Protein AF-A0A4R3K6L3-F1 (afdb_monomer_lite)

pLDDT: mean 86.16, std 15.27, range [41.25, 98.12]

InterPro domains:
  IPR025048 Protein of unknown function DUF3987) [PF13148] (44-144)

Sequence (162 aa):
MGSANFAIFTTLVQKQKKQLIPFPVDCLPGEIRTYTKAAAESLQVPVGMIASFVLSVLSLSIQGKFEIQVKQDWTETVNLYLLVIARPSERKSPALKEVTSPIFNYTEKENERRRPKIQKYEMEKKILTGRLKTIQESLSKQGEKSQYDIQDALDCQCCPAN

Secondary structure (DSSP, 8-state):
-----PPP-----------PPPP-GGGS-HHHHHHHHHHHHHHT--HHHHHHHHHHHHHHHHTTT-EEEEETTEEEE----------TTSSHHHHHHHHHHHHHHHHHHHHHHHHHHHHHHHHHHHHHHHHHHHHHHHHHS-SS--SS-HHHHHHHHS----

Foldseek 3Di:
DDDPPDPDPDPPPPDDPDDDDADPLVPDPDVLSVVLVVLCVVLVARSVLLNQLLLQQVLVVCFPPDWDPPDPPDIDTSHDDDDDDDDPPRCNVVSNCVNCVVVVVVVVVVCVVCVVVVVVVVVVVVVLVVVLVVLVVQVVPPDDPRPDDPVNNVCSVVPDPD

Organism: NCBI:txid1796634

Radius of gyration: 28.42 Å; chains: 1; bounding box: 62×45×75 Å

Structure (mmCIF, N/CA/C/O backbone):
data_AF-A0A4R3K6L3-F1
#
_entry.id   AF-A0A4R3K6L3-F1
#
loop_
_atom_site.group_PDB
_atom_site.id
_atom_site.type_symbol
_atom_site.label_atom_id
_atom_site.label_alt_id
_atom_site.label_comp_id
_atom_site.label_asym_id
_atom_site.label_entity_id
_atom_site.label_seq_id
_atom_site.pdbx_PDB_ins_code
_atom_site.Cartn_x
_atom_site.Cartn_y
_atom_site.Cartn_z
_atom_site.occupancy
_atom_site.B_iso_or_equiv
_atom_site.auth_seq_id
_atom_site.auth_comp_id
_atom_site.auth_asym_id
_atom_site.auth_atom_id
_atom_site.pdbx_PDB_model_num
ATOM 1 N N . MET A 1 1 ? 33.710 -32.982 25.343 1.00 41.25 1 MET A N 1
ATOM 2 C CA . MET A 1 1 ? 33.472 -31.561 25.011 1.00 41.25 1 MET A CA 1
ATOM 3 C C . MET A 1 1 ? 33.661 -31.403 23.510 1.00 41.25 1 MET A C 1
ATOM 5 O O . MET A 1 1 ? 34.794 -31.384 23.057 1.00 41.25 1 MET A O 1
ATOM 9 N N . GLY A 1 2 ? 32.574 -31.447 22.735 1.00 42.69 2 GLY A N 1
ATOM 10 C CA . GLY A 1 2 ? 32.626 -31.324 21.275 1.00 42.69 2 GLY A CA 1
ATOM 11 C C . GLY A 1 2 ? 32.637 -29.854 20.873 1.00 42.69 2 GLY A C 1
ATOM 12 O O . GLY A 1 2 ? 31.718 -29.119 21.226 1.00 42.69 2 GLY A O 1
ATOM 13 N N . SER A 1 3 ? 33.688 -29.418 20.184 1.00 49.28 3 SER A N 1
ATOM 14 C CA . SER A 1 3 ? 33.801 -28.075 19.623 1.00 49.28 3 SER A CA 1
ATOM 15 C C . SER A 1 3 ? 32.782 -27.895 18.496 1.00 49.28 3 SER A C 1
ATOM 17 O O . SER A 1 3 ? 32.798 -28.617 17.500 1.00 49.28 3 SER A O 1
ATOM 19 N N . ALA A 1 4 ? 31.883 -26.924 18.653 1.00 52.41 4 ALA A N 1
ATOM 20 C CA . ALA A 1 4 ? 30.997 -26.496 17.582 1.00 52.41 4 ALA A CA 1
ATOM 21 C C . ALA A 1 4 ? 31.837 -25.817 16.488 1.00 52.41 4 ALA A C 1
ATOM 23 O O . ALA A 1 4 ? 32.288 -24.684 16.649 1.00 52.41 4 ALA A O 1
ATOM 24 N N . ASN A 1 5 ? 32.066 -26.523 15.379 1.00 56.56 5 ASN A N 1
ATOM 25 C CA . ASN A 1 5 ? 32.614 -25.937 14.161 1.00 56.56 5 ASN A CA 1
ATOM 26 C C . ASN A 1 5 ? 31.551 -25.021 13.544 1.00 56.56 5 ASN A C 1
ATOM 28 O O . ASN A 1 5 ? 30.667 -25.477 12.820 1.00 56.56 5 ASN A O 1
ATOM 32 N N . PHE A 1 6 ? 31.635 -23.722 13.825 1.00 59.44 6 PHE A N 1
ATOM 33 C CA . PHE A 1 6 ? 30.989 -22.723 12.982 1.00 59.44 6 PHE A CA 1
ATOM 34 C C . PHE A 1 6 ? 31.649 -22.783 11.603 1.00 59.44 6 PHE A C 1
ATOM 36 O O . PHE A 1 6 ? 32.849 -22.543 11.471 1.00 59.44 6 PHE A O 1
ATOM 43 N N . ALA A 1 7 ? 30.876 -23.142 10.578 1.00 60.31 7 ALA A N 1
ATOM 44 C CA . ALA A 1 7 ? 31.348 -23.086 9.205 1.00 60.31 7 ALA A CA 1
ATOM 45 C C . ALA A 1 7 ? 31.778 -21.646 8.885 1.00 60.31 7 ALA A C 1
ATOM 47 O O . ALA A 1 7 ? 31.005 -20.702 9.054 1.00 60.31 7 ALA A O 1
ATOM 48 N N . ILE A 1 8 ? 33.023 -21.482 8.435 1.00 66.88 8 ILE A N 1
ATOM 49 C CA . ILE A 1 8 ? 33.523 -20.216 7.903 1.00 66.88 8 ILE A CA 1
ATOM 50 C C . ILE A 1 8 ? 32.652 -19.889 6.691 1.00 66.88 8 ILE A C 1
ATOM 52 O O . ILE A 1 8 ? 32.632 -20.651 5.723 1.00 66.88 8 ILE A O 1
ATOM 56 N N . PHE A 1 9 ? 31.911 -18.781 6.753 1.00 63.19 9 PHE A N 1
ATOM 57 C CA . PHE A 1 9 ? 31.165 -18.280 5.605 1.00 63.19 9 PHE A CA 1
ATOM 58 C C . PHE A 1 9 ? 32.135 -18.129 4.432 1.00 63.19 9 PHE A C 1
ATOM 60 O O . PHE A 1 9 ? 33.051 -17.306 4.468 1.00 63.19 9 PHE A O 1
ATOM 67 N N . THR A 1 10 ? 31.956 -18.956 3.401 1.00 62.69 10 THR A N 1
ATOM 68 C CA . THR A 1 10 ? 32.681 -18.812 2.142 1.00 62.69 10 THR A CA 1
ATOM 69 C C . THR A 1 10 ? 32.477 -17.391 1.633 1.00 62.69 10 THR A C 1
ATOM 71 O O . THR A 1 10 ? 31.354 -16.883 1.616 1.00 62.69 10 THR A O 1
ATOM 74 N N . THR A 1 11 ? 33.564 -16.732 1.235 1.00 66.44 11 THR A N 1
ATOM 75 C CA . THR A 1 11 ? 33.513 -15.397 0.643 1.00 66.44 11 THR A CA 1
ATOM 76 C C . THR A 1 11 ? 32.543 -15.427 -0.533 1.00 66.44 11 THR A C 1
ATOM 78 O O . THR A 1 11 ? 32.688 -16.264 -1.424 1.00 66.44 11 THR A O 1
ATOM 81 N N . LEU A 1 12 ? 31.548 -14.536 -0.544 1.00 66.56 12 LEU A N 1
ATOM 82 C CA . LEU A 1 12 ? 30.665 -14.381 -1.696 1.00 66.56 12 LEU A CA 1
ATOM 83 C C . LEU A 1 12 ? 31.532 -14.036 -2.914 1.00 66.56 12 LEU A C 1
ATOM 85 O O . LEU A 1 12 ? 32.006 -12.909 -3.053 1.00 66.56 12 LEU A O 1
ATOM 89 N N . VAL A 1 13 ? 31.780 -15.021 -3.781 1.00 66.00 13 VAL A N 1
ATOM 90 C CA . VAL A 1 13 ? 32.545 -14.827 -5.014 1.00 66.00 13 VAL A CA 1
ATOM 91 C C . VAL A 1 13 ? 31.678 -14.011 -5.961 1.00 66.00 13 VAL A C 1
ATOM 93 O O . VAL A 1 13 ? 30.816 -14.519 -6.679 1.00 66.00 13 VAL A O 1
ATOM 96 N N . GLN A 1 14 ? 31.895 -12.701 -5.945 1.00 68.00 14 GLN A N 1
ATOM 97 C CA . GLN A 1 14 ? 31.191 -11.757 -6.794 1.00 68.00 14 GLN A CA 1
ATOM 98 C C . GLN A 1 14 ? 31.795 -11.764 -8.198 1.00 68.00 14 GLN A C 1
ATOM 100 O O . GLN A 1 14 ? 32.518 -10.849 -8.581 1.00 68.00 14 GLN A O 1
ATOM 105 N N . LYS A 1 15 ? 31.501 -12.798 -8.991 1.00 62.59 15 LYS A N 1
ATOM 106 C CA . LYS A 1 15 ? 31.606 -12.701 -10.452 1.00 62.59 15 LYS A CA 1
ATOM 107 C C . LYS A 1 15 ? 30.884 -13.846 -11.148 1.00 62.59 15 LYS A C 1
ATOM 109 O O . LYS A 1 15 ? 31.478 -14.840 -11.542 1.00 62.59 15 LYS A O 1
ATOM 114 N N . GLN A 1 16 ? 29.600 -13.641 -11.409 1.00 60.47 16 GLN A N 1
ATOM 115 C CA . GLN A 1 16 ? 28.995 -14.203 -12.608 1.00 60.47 16 GLN A CA 1
ATOM 116 C C . GLN A 1 16 ? 28.321 -13.074 -13.374 1.00 60.47 16 GLN A C 1
ATOM 118 O O . GLN A 1 16 ? 27.404 -12.422 -12.879 1.00 60.47 16 GLN A O 1
ATOM 123 N N . LYS A 1 17 ? 28.809 -12.827 -14.592 1.00 61.19 17 LYS A N 1
ATOM 124 C CA . LYS A 1 17 ? 28.210 -11.910 -15.564 1.00 61.19 17 LYS A CA 1
ATOM 125 C C . LYS A 1 17 ? 26.959 -12.592 -16.137 1.00 61.19 17 LYS A C 1
ATOM 127 O O . LYS A 1 17 ? 26.923 -12.972 -17.299 1.00 61.19 17 LYS A O 1
ATOM 132 N N . LYS A 1 18 ? 25.969 -12.853 -15.280 1.00 65.38 18 LYS A N 1
ATOM 133 C CA . LYS A 1 18 ? 24.690 -13.445 -15.672 1.00 65.38 18 LYS A CA 1
ATOM 134 C C . LYS A 1 18 ? 23.913 -12.374 -16.433 1.00 65.38 18 LYS A C 1
ATOM 136 O O . LYS A 1 18 ? 23.635 -11.318 -15.869 1.00 65.38 18 LYS A O 1
ATOM 141 N N . GLN A 1 19 ? 23.606 -12.615 -17.710 1.00 73.06 19 GLN A N 1
ATOM 142 C CA . GLN A 1 19 ? 22.638 -11.786 -18.429 1.00 73.06 19 GLN A CA 1
ATOM 143 C C . GLN A 1 19 ? 21.304 -11.892 -17.691 1.00 73.06 19 GLN A C 1
ATOM 145 O O . GLN A 1 19 ? 20.741 -12.979 -17.555 1.00 73.06 19 GLN A O 1
ATOM 150 N N . LEU A 1 20 ? 20.850 -10.771 -17.137 1.00 79.69 20 LEU A N 1
ATOM 151 C CA . LEU A 1 20 ? 19.572 -10.698 -16.449 1.00 79.69 20 LEU A CA 1
ATOM 152 C C . LEU A 1 20 ? 18.482 -10.530 -17.502 1.00 79.69 20 LEU A C 1
ATOM 154 O O . LEU A 1 20 ? 18.545 -9.616 -18.323 1.00 79.69 20 LEU A O 1
ATOM 158 N N . ILE A 1 21 ? 17.498 -11.424 -17.470 1.00 85.94 21 ILE A N 1
ATOM 159 C CA . ILE A 1 21 ? 16.287 -11.286 -18.275 1.00 85.94 21 ILE A CA 1
ATOM 160 C C . ILE A 1 21 ? 15.577 -10.007 -17.796 1.00 85.94 21 ILE A C 1
ATOM 162 O O . ILE A 1 21 ? 15.457 -9.811 -16.580 1.00 85.94 21 ILE A O 1
ATOM 166 N N . PRO A 1 22 ? 15.148 -9.111 -18.704 1.00 89.00 22 PRO A N 1
ATOM 167 C CA . PRO A 1 22 ? 14.424 -7.910 -18.314 1.00 89.00 22 PRO A CA 1
ATOM 168 C C . PRO A 1 22 ? 13.100 -8.272 -17.633 1.00 89.00 22 PRO A C 1
ATOM 170 O O . PRO A 1 22 ? 12.516 -9.325 -17.885 1.00 89.00 22 PRO A O 1
ATOM 173 N N . PHE A 1 23 ? 12.609 -7.378 -16.773 1.00 92.19 23 PHE A N 1
ATOM 174 C CA . PHE A 1 23 ? 11.308 -7.567 -16.138 1.00 92.19 23 PHE A CA 1
ATOM 175 C C . PHE A 1 23 ? 10.200 -7.649 -17.210 1.00 92.19 23 PHE A C 1
ATOM 177 O O . PHE A 1 23 ? 10.156 -6.772 -18.080 1.00 92.19 23 PHE A O 1
ATOM 184 N N . PRO A 1 24 ? 9.291 -8.643 -17.153 1.00 95.25 24 PRO A N 1
ATOM 185 C CA . PRO A 1 24 ? 8.262 -8.863 -18.170 1.00 95.25 24 PRO A CA 1
ATOM 186 C C . PRO A 1 24 ? 7.097 -7.875 -18.004 1.00 95.25 24 PRO A C 1
ATOM 188 O O . PRO A 1 24 ? 5.984 -8.237 -17.631 1.00 95.25 24 PRO A O 1
ATOM 191 N N . VAL A 1 25 ? 7.351 -6.594 -18.275 1.00 95.75 25 VAL A N 1
ATOM 192 C CA . VAL A 1 25 ? 6.368 -5.511 -18.101 1.00 95.75 25 VAL A CA 1
ATOM 193 C C . VAL A 1 25 ? 5.108 -5.715 -18.950 1.00 95.75 25 VAL A C 1
ATOM 195 O O . VAL A 1 25 ? 4.031 -5.256 -18.580 1.00 95.75 25 VAL A O 1
ATOM 198 N N . ASP A 1 26 ? 5.214 -6.437 -20.066 1.00 95.19 26 ASP A N 1
ATOM 199 C CA . ASP A 1 26 ? 4.088 -6.673 -20.968 1.00 95.19 26 ASP A CA 1
ATOM 200 C C . ASP A 1 26 ? 3.039 -7.640 -20.400 1.00 95.19 26 ASP A C 1
ATOM 202 O O . ASP A 1 26 ? 1.879 -7.570 -20.807 1.00 95.19 26 ASP A O 1
ATOM 206 N N . CYS A 1 27 ? 3.403 -8.440 -19.390 1.00 95.56 27 CYS A N 1
ATOM 207 C CA . CYS A 1 27 ? 2.478 -9.284 -18.629 1.00 95.56 27 CYS A CA 1
ATOM 208 C C . CYS A 1 27 ? 1.559 -8.491 -17.685 1.00 95.56 27 CYS A C 1
ATOM 210 O O . CYS A 1 27 ? 0.605 -9.057 -17.155 1.00 95.56 27 CYS A O 1
ATOM 212 N N . LEU A 1 28 ? 1.831 -7.202 -17.444 1.00 96.19 28 LEU A N 1
ATOM 213 C CA . LEU A 1 28 ? 0.960 -6.368 -16.618 1.00 96.19 28 LEU A CA 1
ATOM 214 C C . LEU A 1 28 ? -0.340 -6.005 -17.371 1.00 96.19 28 LEU A C 1
ATOM 216 O O . LEU A 1 28 ? -0.302 -5.794 -18.590 1.00 96.19 28 LEU A O 1
ATOM 220 N N . PRO A 1 29 ? -1.485 -5.875 -16.667 1.00 94.44 29 PRO A N 1
ATOM 221 C CA . PRO A 1 29 ? -2.747 -5.435 -17.267 1.00 94.44 29 PRO A CA 1
ATOM 222 C C . PRO A 1 29 ? -2.634 -4.040 -17.899 1.00 94.44 29 PRO A C 1
ATOM 224 O O . PRO A 1 29 ? -1.839 -3.229 -17.438 1.00 94.44 29 PRO A O 1
ATOM 227 N N . GLY A 1 30 ? -3.448 -3.741 -18.918 1.00 96.31 30 GLY A N 1
ATOM 228 C CA . GLY A 1 30 ? -3.325 -2.560 -19.795 1.00 96.31 30 GLY A CA 1
ATOM 229 C C . GLY A 1 30 ? -2.939 -1.244 -19.106 1.00 96.31 30 GLY A C 1
ATOM 230 O O . GLY A 1 30 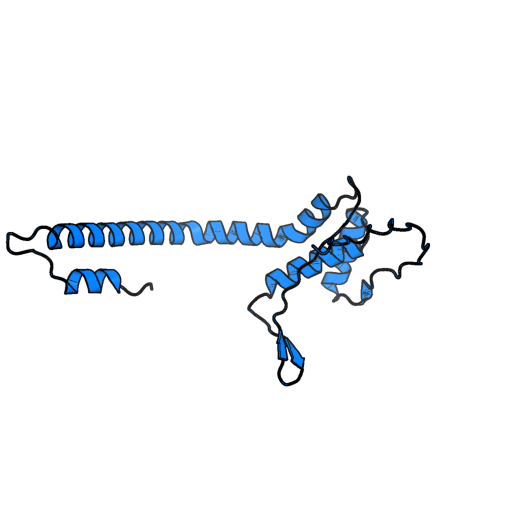? -1.815 -0.777 -19.278 1.00 96.31 30 GLY A O 1
ATOM 231 N N . GLU A 1 31 ? -3.837 -0.674 -18.302 1.00 96.00 31 GLU A N 1
ATOM 232 C CA . GLU A 1 31 ? -3.597 0.608 -17.613 1.00 96.00 31 GLU A CA 1
ATOM 233 C C . GLU A 1 31 ? -2.404 0.546 -16.650 1.00 96.00 31 GLU A C 1
ATOM 235 O O . GLU A 1 31 ? -1.573 1.453 -16.602 1.00 96.00 31 GLU A O 1
ATOM 240 N N . ILE A 1 32 ? -2.264 -0.571 -15.931 1.00 96.44 32 ILE A N 1
ATOM 241 C CA . ILE A 1 32 ? -1.164 -0.801 -14.988 1.00 96.44 32 ILE A CA 1
ATOM 242 C C . ILE A 1 32 ? 0.179 -0.818 -15.725 1.00 96.44 32 ILE A C 1
ATOM 244 O O . ILE A 1 32 ? 1.155 -0.230 -15.259 1.00 96.44 32 ILE A O 1
ATOM 248 N N . ARG A 1 33 ? 0.237 -1.463 -16.890 1.00 97.88 33 ARG A N 1
ATOM 249 C CA . ARG A 1 33 ? 1.415 -1.512 -17.756 1.00 97.88 33 ARG A CA 1
ATOM 250 C C . ARG A 1 33 ? 1.780 -0.125 -18.268 1.00 97.88 33 ARG A C 1
ATOM 252 O O . ARG A 1 33 ? 2.951 0.243 -18.196 1.00 97.88 33 ARG A O 1
ATOM 259 N N . THR A 1 34 ? 0.801 0.629 -18.767 1.00 98.12 34 THR A N 1
ATOM 260 C CA . THR A 1 34 ? 1.006 1.994 -19.273 1.00 98.12 34 THR A CA 1
ATOM 261 C C . THR A 1 34 ? 1.545 2.902 -18.173 1.00 98.12 34 THR A C 1
ATOM 263 O O . THR A 1 34 ? 2.595 3.517 -18.357 1.00 98.12 34 THR A O 1
ATOM 266 N N . TYR A 1 35 ? 0.906 2.901 -16.999 1.00 97.81 35 TYR A N 1
ATOM 267 C CA . TYR A 1 35 ? 1.376 3.639 -15.826 1.00 97.81 35 TYR A CA 1
ATOM 268 C C . TYR A 1 35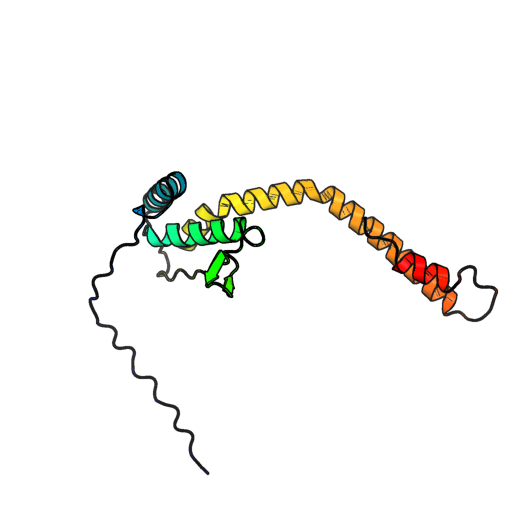 ? 2.796 3.228 -15.424 1.00 97.81 35 TYR A C 1
ATOM 270 O O . TYR A 1 35 ? 3.663 4.079 -15.253 1.00 97.81 35 TYR A O 1
ATOM 278 N N . THR A 1 36 ? 3.063 1.923 -15.323 1.00 98.06 36 THR A N 1
ATOM 279 C CA . THR A 1 36 ? 4.369 1.401 -14.893 1.00 98.06 36 THR A CA 1
ATOM 280 C C . THR A 1 36 ? 5.492 1.853 -15.827 1.00 98.06 36 THR A C 1
ATOM 282 O O . THR A 1 36 ? 6.551 2.264 -15.351 1.00 98.06 36 THR A O 1
ATOM 285 N N . LYS A 1 37 ? 5.270 1.807 -17.149 1.00 97.94 37 LYS A N 1
ATOM 286 C CA . LYS A 1 37 ? 6.240 2.286 -18.148 1.00 97.94 37 LYS A CA 1
ATOM 287 C C . LYS A 1 37 ? 6.451 3.798 -18.032 1.00 97.94 37 LYS A C 1
ATOM 289 O O . LYS A 1 37 ? 7.594 4.229 -17.920 1.00 97.94 37 LYS A O 1
ATOM 294 N N . ALA A 1 38 ? 5.368 4.575 -17.976 1.00 98.06 38 ALA A N 1
ATOM 295 C CA . ALA A 1 38 ? 5.430 6.033 -17.892 1.00 98.06 38 ALA A CA 1
ATOM 296 C C . ALA A 1 38 ? 6.104 6.527 -16.599 1.00 98.06 38 ALA A C 1
ATOM 298 O O . ALA A 1 38 ? 6.951 7.415 -16.639 1.00 98.06 38 ALA A O 1
ATOM 299 N N . ALA A 1 39 ? 5.787 5.926 -15.450 1.00 97.62 39 ALA A N 1
ATOM 300 C CA . ALA A 1 39 ? 6.403 6.274 -14.172 1.00 97.62 39 ALA A CA 1
ATOM 301 C C . ALA A 1 39 ? 7.892 5.893 -14.132 1.00 97.62 39 ALA A C 1
ATOM 303 O O . ALA A 1 39 ? 8.710 6.661 -13.626 1.00 97.62 39 ALA A O 1
ATOM 304 N N . ALA A 1 40 ? 8.264 4.741 -14.702 1.00 97.62 40 ALA A N 1
ATOM 305 C CA . ALA A 1 40 ? 9.665 4.333 -14.810 1.00 97.62 40 ALA A CA 1
ATOM 306 C C . ALA A 1 40 ? 10.474 5.285 -15.703 1.00 97.62 40 ALA A C 1
ATOM 308 O O . ALA A 1 40 ? 11.590 5.662 -15.345 1.00 97.62 40 ALA A O 1
ATOM 309 N N . GLU A 1 41 ? 9.893 5.708 -16.827 1.00 97.62 41 GLU A N 1
ATOM 310 C CA . GLU A 1 41 ? 10.479 6.694 -17.735 1.00 97.62 41 GLU A CA 1
ATOM 311 C C . GLU A 1 41 ? 10.599 8.073 -17.073 1.00 97.62 41 GLU A C 1
ATOM 313 O O . GLU A 1 41 ? 11.672 8.671 -17.082 1.00 97.62 41 GLU A O 1
ATOM 318 N N . SER A 1 42 ? 9.542 8.556 -16.420 1.00 97.69 42 SER A N 1
ATOM 319 C CA . SER A 1 42 ? 9.533 9.856 -15.741 1.00 97.69 42 SER A CA 1
ATOM 320 C C . SER A 1 42 ? 10.574 9.935 -14.619 1.00 97.69 42 SER A C 1
ATOM 322 O O . SER A 1 42 ? 11.348 10.889 -14.538 1.00 97.69 42 SER A O 1
ATOM 324 N N . LEU A 1 43 ? 10.647 8.901 -13.778 1.00 96.19 43 LEU A N 1
ATOM 325 C CA . LEU A 1 43 ? 11.582 8.845 -12.654 1.00 96.19 43 LEU A CA 1
ATOM 326 C C . LEU A 1 43 ? 12.986 8.386 -13.058 1.00 96.19 43 LEU A C 1
ATOM 328 O O . LEU A 1 43 ? 13.900 8.425 -12.228 1.00 96.19 43 LEU A O 1
ATOM 332 N N . GLN A 1 44 ? 13.171 7.966 -14.313 1.00 96.44 44 GLN A N 1
ATOM 333 C CA . GLN A 1 44 ? 14.431 7.441 -14.832 1.00 96.44 44 GLN A CA 1
ATOM 334 C C . GLN A 1 44 ? 14.960 6.306 -13.933 1.00 96.44 44 GLN A C 1
ATOM 336 O O . GLN A 1 44 ? 16.086 6.356 -13.432 1.00 96.44 44 GLN A O 1
ATOM 341 N N . VAL A 1 45 ? 14.107 5.312 -13.668 1.00 96.19 45 VAL A N 1
ATOM 342 C CA . VAL A 1 45 ? 14.412 4.119 -12.858 1.00 96.19 45 VAL A CA 1
ATOM 343 C C . VAL A 1 45 ? 14.073 2.840 -13.629 1.00 96.19 45 VAL A C 1
ATOM 345 O O . VAL A 1 45 ? 13.261 2.874 -14.554 1.00 96.19 45 VAL A O 1
ATOM 348 N N . PRO A 1 46 ? 14.642 1.677 -13.261 1.00 95.06 46 PRO A N 1
ATOM 349 C CA . PRO A 1 46 ? 14.288 0.417 -13.903 1.00 95.06 46 PRO A CA 1
ATOM 350 C C . PRO A 1 46 ? 12.792 0.105 -13.779 1.00 95.06 46 PRO A C 1
ATOM 352 O O . PRO A 1 46 ? 12.226 0.167 -12.689 1.00 95.06 46 PRO A O 1
ATOM 355 N N . VAL A 1 47 ? 12.166 -0.339 -14.871 1.00 96.56 47 VAL A N 1
ATOM 356 C CA . VAL A 1 47 ? 10.727 -0.663 -14.898 1.00 96.56 47 VAL A CA 1
ATOM 357 C C . VAL A 1 47 ? 10.320 -1.710 -13.853 1.00 96.56 47 VAL A C 1
ATOM 359 O O . VAL A 1 47 ? 9.247 -1.615 -13.266 1.00 96.56 47 VAL A O 1
ATOM 362 N N . GLY A 1 48 ? 11.209 -2.662 -13.547 1.00 95.62 48 GLY A N 1
ATOM 363 C CA . GLY A 1 48 ? 10.991 -3.673 -12.508 1.00 95.62 48 GLY A CA 1
ATOM 364 C C . GLY A 1 48 ? 10.905 -3.099 -11.089 1.00 95.62 48 GLY A C 1
ATOM 365 O O . GLY A 1 48 ? 10.223 -3.678 -10.247 1.00 95.62 48 GLY A O 1
ATOM 366 N N . MET A 1 49 ? 11.537 -1.948 -10.823 1.00 96.06 49 MET A N 1
ATOM 367 C CA . MET A 1 49 ? 11.409 -1.241 -9.544 1.00 96.06 49 MET A CA 1
ATOM 368 C C . MET A 1 49 ? 9.983 -0.712 -9.367 1.00 96.06 49 MET A C 1
ATOM 370 O O . MET A 1 49 ? 9.342 -1.005 -8.361 1.00 96.06 49 MET A O 1
ATOM 374 N N . ILE A 1 50 ? 9.472 0.011 -10.369 1.00 97.94 50 ILE A N 1
ATOM 375 C CA . ILE A 1 50 ? 8.102 0.539 -10.352 1.00 97.94 50 ILE A CA 1
ATOM 376 C C . ILE A 1 50 ? 7.089 -0.600 -10.331 1.00 97.94 50 ILE A C 1
ATOM 378 O O . ILE A 1 50 ? 6.195 -0.593 -9.493 1.00 97.94 50 ILE A O 1
ATOM 382 N N . ALA A 1 51 ? 7.262 -1.612 -11.185 1.00 97.38 51 ALA A N 1
ATOM 383 C CA . ALA A 1 51 ? 6.361 -2.757 -11.243 1.00 97.38 51 ALA A CA 1
ATOM 384 C C . ALA A 1 51 ? 6.250 -3.471 -9.887 1.00 97.38 51 ALA A C 1
ATOM 386 O O . ALA A 1 51 ? 5.150 -3.822 -9.468 1.00 97.38 51 ALA A O 1
ATOM 387 N N . SER A 1 52 ? 7.369 -3.630 -9.171 1.00 96.56 52 SER A N 1
ATOM 388 C CA . SER A 1 52 ? 7.369 -4.214 -7.826 1.00 96.56 52 SER A CA 1
ATOM 389 C C . SER A 1 52 ? 6.543 -3.372 -6.852 1.00 96.56 52 SER A C 1
ATOM 391 O O . SER A 1 52 ? 5.681 -3.903 -6.163 1.00 96.56 52 SER A O 1
ATOM 393 N N . PHE A 1 53 ? 6.732 -2.051 -6.824 1.00 97.31 53 PHE A N 1
ATOM 394 C CA . PHE A 1 53 ? 5.929 -1.180 -5.958 1.00 97.31 53 PHE A CA 1
ATOM 395 C C . PHE A 1 53 ? 4.444 -1.176 -6.331 1.00 97.31 53 PHE A C 1
ATOM 397 O O . PHE A 1 53 ? 3.587 -1.157 -5.449 1.00 97.31 53 PHE A O 1
ATOM 404 N N . VAL A 1 54 ? 4.129 -1.238 -7.624 1.00 97.12 54 VAL A N 1
ATOM 405 C CA . VAL A 1 54 ? 2.750 -1.298 -8.117 1.00 97.12 54 VAL A CA 1
ATOM 406 C C . VAL A 1 54 ? 2.072 -2.588 -7.663 1.00 97.12 54 VAL A C 1
ATOM 408 O O . VAL A 1 54 ? 0.954 -2.538 -7.156 1.00 97.12 54 VAL A O 1
ATOM 411 N N . LEU A 1 55 ? 2.755 -3.732 -7.761 1.00 96.00 55 LEU A N 1
ATOM 412 C CA . LEU A 1 55 ? 2.248 -5.005 -7.246 1.00 96.00 55 LEU A CA 1
ATOM 413 C C . LEU A 1 55 ? 2.003 -4.953 -5.731 1.00 96.00 55 LEU A C 1
ATOM 415 O O . LEU A 1 55 ? 0.982 -5.470 -5.278 1.00 96.00 55 LEU A O 1
ATOM 419 N N . SER A 1 56 ? 2.867 -4.279 -4.961 1.00 96.12 56 SER A N 1
ATOM 420 C CA . SER A 1 56 ? 2.629 -4.054 -3.527 1.00 96.12 56 SER A CA 1
ATOM 421 C C . SER A 1 56 ? 1.337 -3.274 -3.280 1.00 96.12 56 SER A C 1
ATOM 423 O O . SER A 1 56 ? 0.534 -3.661 -2.435 1.00 96.12 56 SER A O 1
ATOM 425 N N . VAL A 1 57 ? 1.116 -2.183 -4.019 1.00 95.94 57 VAL A N 1
ATOM 426 C CA . VAL A 1 57 ? -0.080 -1.336 -3.869 1.00 95.94 57 VAL A CA 1
ATOM 427 C C . VAL A 1 57 ? -1.353 -2.079 -4.276 1.00 95.94 57 VAL A C 1
ATOM 429 O O . VAL A 1 57 ? -2.378 -1.965 -3.600 1.00 95.94 57 VAL A O 1
ATOM 432 N N . LEU A 1 58 ? -1.295 -2.873 -5.346 1.00 94.69 58 LEU A N 1
ATOM 433 C CA . LEU A 1 58 ? -2.416 -3.704 -5.776 1.00 94.69 58 LEU A CA 1
ATOM 434 C C . LEU A 1 58 ? -2.752 -4.758 -4.725 1.00 94.69 58 LEU A C 1
ATOM 436 O O . LEU A 1 58 ? -3.910 -4.852 -4.328 1.00 94.69 58 LEU A O 1
ATOM 440 N N . SER A 1 59 ? -1.744 -5.483 -4.232 1.00 95.25 59 SER A N 1
ATOM 441 C CA . SER A 1 59 ? -1.902 -6.477 -3.169 1.00 95.25 59 SER A CA 1
ATOM 442 C C . SER A 1 59 ? -2.538 -5.866 -1.916 1.00 95.25 59 SER A C 1
ATOM 444 O O . SER A 1 59 ? -3.546 -6.376 -1.433 1.00 95.25 59 SER A O 1
ATOM 446 N N . LEU A 1 60 ? -2.047 -4.705 -1.469 1.00 94.81 60 LEU A N 1
ATOM 447 C CA . LEU A 1 60 ? -2.626 -3.964 -0.345 1.00 94.81 60 LEU A CA 1
ATOM 448 C C . LEU A 1 60 ? -4.103 -3.597 -0.574 1.00 94.81 60 LEU A C 1
ATOM 450 O O . LEU A 1 60 ? -4.909 -3.640 0.350 1.00 94.81 60 LEU A O 1
ATOM 454 N N . SER A 1 61 ? -4.476 -3.242 -1.803 1.00 92.94 61 SER A N 1
ATOM 455 C CA . SER A 1 61 ? -5.834 -2.782 -2.133 1.00 92.94 61 SER A CA 1
ATOM 456 C C . SER A 1 61 ? -6.877 -3.908 -2.167 1.00 92.94 61 SER A C 1
ATOM 458 O O . SER A 1 61 ? -8.078 -3.662 -1.965 1.00 92.94 61 SER A O 1
ATOM 460 N N . ILE A 1 62 ? -6.428 -5.134 -2.454 1.00 92.88 62 ILE A N 1
ATOM 461 C CA . ILE A 1 62 ? -7.273 -6.329 -2.597 1.00 92.88 62 ILE A CA 1
ATOM 462 C C . ILE A 1 62 ? -7.182 -7.285 -1.402 1.00 92.88 62 ILE A C 1
ATOM 464 O O . ILE A 1 62 ? -7.988 -8.213 -1.315 1.00 92.88 62 ILE A O 1
ATOM 468 N N . GLN A 1 63 ? -6.235 -7.065 -0.486 1.00 90.56 63 GLN A N 1
ATOM 469 C CA . GLN A 1 63 ? -6.070 -7.859 0.728 1.00 90.56 63 GLN A CA 1
ATOM 470 C C . GLN A 1 63 ? -7.401 -7.983 1.489 1.00 90.56 63 GLN A C 1
ATOM 472 O O . GLN A 1 63 ? -8.103 -6.997 1.718 1.00 90.56 63 GLN A O 1
ATOM 477 N N . GLY A 1 64 ? -7.763 -9.218 1.850 1.00 88.00 64 GLY A N 1
ATOM 478 C CA . GLY A 1 64 ? -9.007 -9.540 2.562 1.00 88.00 64 GLY A CA 1
ATOM 479 C C . GLY A 1 64 ? -10.281 -9.524 1.707 1.00 88.00 64 GLY A C 1
ATOM 480 O O . GLY A 1 64 ? -11.360 -9.753 2.243 1.00 88.00 64 GLY A O 1
ATOM 481 N N . LYS A 1 65 ? -10.183 -9.257 0.396 1.00 91.44 65 LYS A N 1
ATOM 482 C CA . LYS A 1 65 ? -11.328 -9.294 -0.537 1.00 91.44 65 LYS A CA 1
ATOM 483 C C . LYS A 1 65 ? -11.316 -10.501 -1.467 1.00 91.44 65 LYS A C 1
ATOM 485 O O . LYS A 1 65 ? -12.367 -10.885 -1.967 1.00 91.44 65 LYS A O 1
ATOM 490 N N . PHE A 1 66 ? -10.136 -11.056 -1.726 1.00 92.19 66 PHE A N 1
ATOM 491 C CA . PHE A 1 66 ? -9.947 -12.173 -2.642 1.00 92.19 66 PHE A CA 1
ATOM 492 C C . PHE A 1 66 ? -9.007 -13.209 -2.034 1.00 92.19 66 PHE A C 1
ATOM 494 O O . PHE A 1 66 ? -8.013 -12.864 -1.390 1.00 92.19 66 PHE A O 1
ATOM 501 N N . GLU A 1 67 ? -9.307 -14.469 -2.318 1.00 92.56 67 GLU A N 1
ATOM 502 C CA . GLU A 1 67 ? -8.452 -15.623 -2.070 1.00 92.56 67 GLU A CA 1
ATOM 503 C C . GLU A 1 67 ? -8.287 -16.386 -3.382 1.00 92.56 67 GLU A C 1
ATOM 505 O O . GLU A 1 67 ? -9.182 -16.387 -4.233 1.00 92.56 67 GLU A O 1
ATOM 510 N N . ILE A 1 68 ? -7.127 -17.006 -3.564 1.00 93.06 68 ILE A N 1
ATOM 511 C CA . ILE A 1 68 ? -6.819 -17.817 -4.737 1.00 93.06 68 ILE A CA 1
ATOM 512 C C . ILE A 1 68 ? -6.692 -19.278 -4.328 1.00 93.06 68 ILE A C 1
ATOM 514 O O . ILE A 1 68 ? -6.023 -19.605 -3.353 1.00 93.06 68 ILE A O 1
ATOM 518 N N . GLN A 1 69 ? -7.310 -20.171 -5.092 1.00 95.38 69 GLN A N 1
ATOM 519 C CA . GLN A 1 69 ? -7.135 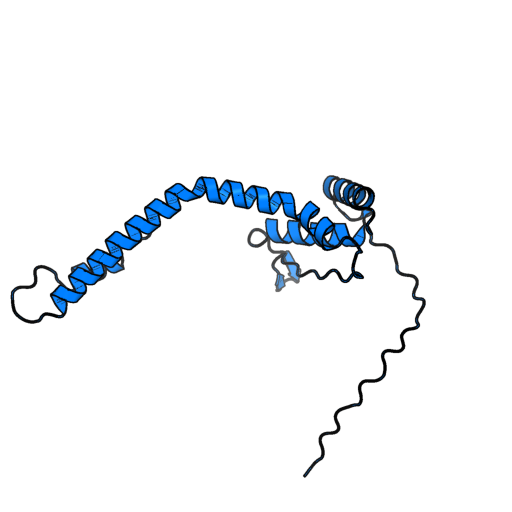-21.607 -4.921 1.00 95.38 69 GLN A CA 1
ATOM 520 C C . GLN A 1 69 ? -5.923 -22.058 -5.741 1.00 95.38 69 GLN A C 1
ATOM 522 O O . GLN A 1 69 ? -5.974 -22.105 -6.969 1.00 95.38 69 GLN A O 1
ATOM 527 N N . VAL A 1 70 ? -4.816 -22.360 -5.063 1.00 93.06 70 VAL A N 1
ATOM 528 C CA . VAL A 1 70 ? -3.565 -22.791 -5.710 1.00 93.06 70 VAL A CA 1
ATOM 529 C C . VAL A 1 70 ? -3.635 -24.277 -6.066 1.00 93.06 70 VAL A C 1
ATOM 531 O O . VAL A 1 70 ? -3.148 -24.698 -7.115 1.00 93.06 70 VAL A O 1
ATOM 534 N N . LYS A 1 71 ? -4.250 -25.077 -5.188 1.00 94.75 71 LYS A N 1
ATOM 535 C CA . LYS A 1 71 ? -4.542 -26.506 -5.377 1.00 94.75 71 LYS A CA 1
ATOM 536 C C . LYS A 1 71 ? -5.907 -26.828 -4.777 1.00 94.75 71 LYS A C 1
ATOM 538 O O . LYS A 1 71 ? -6.457 -26.022 -4.037 1.00 94.75 71 LYS A O 1
ATOM 543 N N . GLN A 1 72 ? -6.427 -28.020 -5.062 1.00 93.50 72 GLN A N 1
ATOM 544 C CA . GLN A 1 72 ? -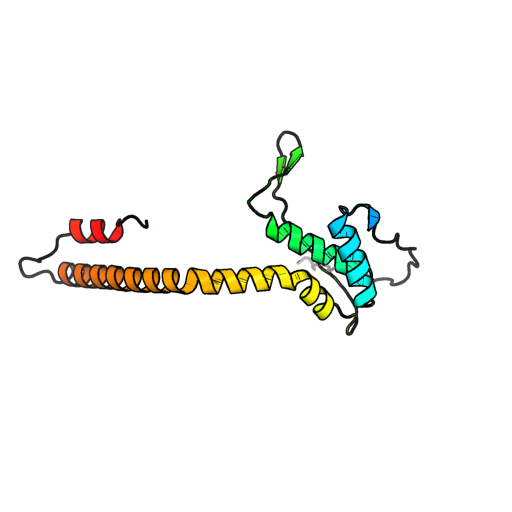7.774 -28.425 -4.653 1.00 93.50 72 GLN A CA 1
ATOM 545 C C . GLN A 1 72 ? -8.043 -28.214 -3.150 1.00 93.50 72 GLN A C 1
ATOM 547 O O . GLN A 1 72 ? -9.075 -27.644 -2.812 1.00 93.50 72 GLN A O 1
ATOM 552 N N . ASP A 1 73 ? -7.060 -28.505 -2.294 1.00 94.56 73 ASP A N 1
ATOM 553 C CA . ASP A 1 73 ? -7.161 -28.349 -0.834 1.00 94.56 73 ASP A CA 1
ATOM 554 C C . ASP A 1 73 ? -6.314 -27.183 -0.278 1.00 94.56 73 ASP A C 1
ATOM 556 O O . ASP A 1 73 ? -5.961 -27.176 0.899 1.00 94.56 73 ASP A O 1
ATOM 560 N N . TRP A 1 74 ? -5.922 -26.213 -1.117 1.00 95.19 74 TRP A N 1
ATOM 561 C CA . TRP A 1 74 ? -5.062 -25.099 -0.701 1.00 95.19 74 TRP A CA 1
ATOM 562 C C . TRP A 1 74 ? -5.521 -23.766 -1.290 1.00 95.19 74 TRP A C 1
ATOM 564 O O . TRP A 1 74 ? -5.388 -23.517 -2.494 1.00 95.19 74 TRP A O 1
ATOM 574 N N . THR A 1 75 ? -6.001 -22.890 -0.409 1.00 94.62 75 THR A N 1
ATOM 575 C CA . THR A 1 75 ? -6.276 -21.483 -0.696 1.00 94.62 75 THR A CA 1
ATOM 576 C C . THR A 1 75 ? -5.232 -20.571 -0.061 1.00 94.62 75 THR A C 1
ATOM 578 O O . THR A 1 75 ? -4.708 -20.849 1.016 1.00 94.62 75 THR A O 1
ATOM 581 N N . GLU A 1 76 ? -4.919 -19.476 -0.747 1.00 93.12 76 GLU A N 1
ATOM 582 C CA . GLU A 1 76 ? -4.001 -18.445 -0.275 1.00 93.12 76 GLU A CA 1
ATOM 583 C C . GLU A 1 76 ? -4.599 -17.055 -0.432 1.00 93.12 76 GLU A C 1
ATOM 585 O O . GLU A 1 76 ? -5.334 -16.756 -1.378 1.00 93.12 76 GLU A O 1
ATOM 590 N N . THR A 1 77 ? -4.215 -16.172 0.482 1.00 92.38 77 THR A N 1
ATOM 591 C CA . THR A 1 77 ? -4.532 -14.746 0.368 1.00 92.38 77 THR A CA 1
ATOM 592 C C . THR A 1 77 ? -3.590 -14.068 -0.624 1.00 92.38 77 THR A C 1
ATOM 594 O O . THR A 1 77 ? -2.428 -14.445 -0.766 1.00 92.38 77 THR A O 1
ATOM 597 N N . VAL A 1 78 ? -4.059 -13.020 -1.304 1.00 91.94 78 VAL A N 1
ATOM 598 C CA . VAL A 1 78 ? -3.271 -12.317 -2.336 1.00 91.94 78 VAL A CA 1
ATOM 599 C C . VAL A 1 78 ? -2.335 -11.258 -1.726 1.00 91.94 78 VAL A C 1
ATOM 601 O O . VAL A 1 78 ? -2.279 -10.109 -2.171 1.00 91.94 78 VAL A O 1
ATOM 604 N N . ASN A 1 79 ? -1.605 -11.640 -0.676 1.00 92.19 79 ASN A N 1
ATOM 605 C CA . ASN A 1 79 ? -0.724 -10.762 0.094 1.00 92.19 79 ASN A CA 1
ATOM 606 C C . ASN A 1 79 ? 0.728 -10.910 -0.368 1.00 92.19 79 ASN A C 1
ATOM 608 O O . ASN A 1 79 ? 1.323 -11.979 -0.259 1.00 92.19 79 ASN A O 1
ATOM 612 N N . LEU A 1 80 ? 1.312 -9.824 -0.873 1.00 93.88 80 LEU A N 1
ATOM 613 C CA . LEU A 1 80 ? 2.677 -9.790 -1.384 1.00 93.88 80 LEU A CA 1
ATOM 614 C C . LEU A 1 80 ? 3.594 -9.015 -0.438 1.00 93.88 80 LEU A C 1
ATOM 616 O O . LEU A 1 80 ? 3.309 -7.880 -0.059 1.00 93.88 80 LEU A O 1
ATOM 620 N N . TYR A 1 81 ? 4.749 -9.606 -0.135 1.00 93.56 81 TYR A N 1
ATOM 621 C CA . TYR A 1 81 ? 5.842 -8.961 0.589 1.00 93.56 81 TYR A CA 1
ATOM 622 C C . TYR A 1 81 ? 7.001 -8.735 -0.376 1.00 93.56 81 TYR A C 1
ATOM 624 O O . TYR A 1 81 ? 7.667 -9.681 -0.795 1.00 93.56 81 TYR A O 1
ATOM 632 N N . LEU A 1 82 ? 7.226 -7.478 -0.761 1.00 94.88 82 LEU A N 1
ATOM 633 C CA . LEU A 1 82 ? 8.201 -7.119 -1.789 1.00 94.88 82 LEU A CA 1
ATOM 634 C C . LEU A 1 82 ? 9.339 -6.279 -1.206 1.00 94.88 82 LEU A C 1
ATOM 636 O O . LEU A 1 82 ? 9.114 -5.332 -0.454 1.00 94.88 82 LEU A O 1
ATOM 640 N N . LEU A 1 83 ? 10.570 -6.619 -1.597 1.00 94.81 83 LEU A N 1
ATOM 641 C CA . LEU A 1 83 ? 11.794 -5.920 -1.216 1.00 94.81 83 LEU A CA 1
ATOM 642 C C . LEU A 1 83 ? 12.525 -5.444 -2.471 1.00 94.81 83 LEU A C 1
ATOM 644 O O . LEU A 1 83 ? 12.956 -6.248 -3.296 1.00 94.81 83 LEU A O 1
ATOM 648 N N . VAL A 1 84 ? 12.715 -4.132 -2.584 1.00 93.88 84 VAL A N 1
ATOM 649 C CA . VAL A 1 84 ? 13.536 -3.528 -3.637 1.00 93.88 84 VAL A CA 1
ATOM 650 C C . VAL A 1 84 ? 14.899 -3.163 -3.062 1.00 93.88 84 VAL A C 1
ATOM 652 O O . VAL A 1 84 ? 15.006 -2.318 -2.173 1.00 93.88 84 VAL A O 1
ATOM 655 N N . ILE A 1 85 ? 15.951 -3.771 -3.610 1.00 93.25 85 ILE A N 1
ATOM 656 C CA . ILE A 1 85 ? 17.342 -3.476 -3.259 1.00 93.25 85 ILE A CA 1
ATOM 657 C C . ILE A 1 85 ? 17.954 -2.638 -4.378 1.00 93.25 85 ILE A C 1
ATOM 659 O O . ILE A 1 85 ? 18.059 -3.082 -5.519 1.00 93.25 85 ILE A O 1
ATOM 663 N N . ALA A 1 86 ? 18.378 -1.424 -4.040 1.00 90.81 86 ALA A N 1
ATOM 664 C CA . ALA A 1 86 ? 19.042 -0.514 -4.962 1.00 90.81 86 ALA A CA 1
ATOM 665 C C . ALA A 1 86 ? 20.136 0.274 -4.235 1.00 90.81 86 ALA A C 1
ATOM 667 O O . ALA A 1 86 ? 20.039 0.518 -3.024 1.00 90.81 86 ALA A O 1
ATOM 668 N N . ARG A 1 87 ? 21.173 0.691 -4.974 1.00 91.94 87 ARG A N 1
ATOM 669 C CA . ARG A 1 87 ? 22.255 1.527 -4.438 1.00 91.94 87 ARG A CA 1
ATOM 670 C C . ARG A 1 87 ? 21.693 2.831 -3.838 1.00 91.94 87 ARG A C 1
ATOM 672 O O . ARG A 1 87 ? 20.573 3.253 -4.156 1.00 91.94 87 ARG A O 1
ATOM 679 N N . PRO A 1 88 ? 22.424 3.490 -2.924 1.00 91.75 88 PRO A N 1
ATOM 680 C CA . PRO A 1 88 ? 22.109 4.864 -2.547 1.00 91.75 88 PRO A CA 1
ATOM 681 C C . PRO A 1 88 ? 21.936 5.744 -3.795 1.00 91.75 88 PRO A C 1
ATOM 683 O O . PRO A 1 88 ? 22.590 5.517 -4.807 1.00 91.75 88 PRO A O 1
ATOM 686 N N . SER A 1 89 ? 21.022 6.713 -3.726 1.00 89.69 89 SER A N 1
ATOM 687 C CA . SER A 1 89 ? 20.703 7.637 -4.829 1.00 89.69 89 SER A CA 1
ATOM 688 C C . SER A 1 89 ? 20.035 7.036 -6.083 1.00 89.69 89 SER A C 1
ATOM 690 O O . SER A 1 89 ? 19.741 7.778 -7.012 1.00 89.69 89 SER A O 1
ATOM 692 N N . GLU A 1 90 ? 19.644 5.756 -6.083 1.00 93.75 90 GLU A N 1
ATOM 693 C CA . GLU A 1 90 ? 18.863 5.102 -7.165 1.00 93.75 90 GLU A CA 1
ATOM 694 C C . GLU A 1 90 ? 17.353 5.426 -7.131 1.00 93.75 90 GLU A C 1
ATOM 696 O O . GLU A 1 90 ? 16.517 4.630 -7.544 1.00 93.75 90 GLU A O 1
ATOM 701 N N . ARG A 1 91 ? 16.968 6.568 -6.545 1.00 94.81 91 ARG A N 1
ATOM 702 C CA . ARG A 1 91 ? 15.578 7.071 -6.508 1.00 94.81 91 ARG A CA 1
ATOM 703 C C . ARG A 1 91 ? 14.519 6.089 -5.960 1.00 94.81 91 ARG A C 1
ATOM 705 O O . ARG A 1 91 ? 13.329 6.294 -6.177 1.00 94.81 91 ARG A O 1
ATOM 712 N N . LYS A 1 92 ? 14.924 5.100 -5.149 1.00 94.69 92 LYS A N 1
ATOM 713 C CA . LYS A 1 92 ? 14.021 4.124 -4.502 1.00 94.69 92 LYS A CA 1
ATOM 714 C C . LYS A 1 92 ? 12.887 4.763 -3.689 1.00 94.69 92 LYS A C 1
ATOM 716 O O . LYS A 1 92 ? 11.733 4.392 -3.861 1.00 94.69 92 LYS A O 1
ATOM 721 N N . SER A 1 93 ? 13.199 5.735 -2.827 1.00 95.69 93 SER A N 1
ATOM 722 C CA . SER A 1 93 ? 12.196 6.382 -1.971 1.00 95.69 93 SER A CA 1
ATOM 723 C C . SER A 1 93 ? 11.257 7.299 -2.766 1.00 95.69 93 SER A C 1
ATOM 725 O O . SER A 1 93 ? 10.052 7.201 -2.555 1.00 95.69 93 SER A O 1
ATOM 727 N N . PRO A 1 94 ? 11.748 8.133 -3.711 1.00 96.19 94 PRO A N 1
ATOM 728 C CA . PRO A 1 94 ? 10.879 8.845 -4.650 1.00 96.19 94 PRO A CA 1
ATOM 729 C C . PRO A 1 94 ? 9.951 7.925 -5.452 1.00 96.19 94 PRO A C 1
ATOM 731 O O . PRO A 1 94 ? 8.756 8.187 -5.515 1.00 96.19 94 PRO A O 1
ATOM 734 N N . ALA A 1 95 ? 10.473 6.824 -5.998 1.00 97.19 95 ALA A N 1
ATOM 735 C CA . ALA A 1 95 ? 9.686 5.863 -6.764 1.00 97.19 95 ALA A CA 1
ATOM 736 C C . ALA A 1 95 ? 8.593 5.192 -5.924 1.00 97.19 95 ALA A C 1
ATOM 738 O O . ALA A 1 95 ? 7.448 5.101 -6.357 1.00 97.19 95 ALA A O 1
ATOM 739 N N . LEU A 1 96 ? 8.916 4.783 -4.694 1.00 96.88 96 LEU A N 1
ATOM 740 C CA . LEU A 1 96 ? 7.918 4.247 -3.774 1.00 96.88 96 LEU A CA 1
ATOM 741 C C . LEU A 1 96 ? 6.852 5.296 -3.426 1.00 96.88 96 LEU A C 1
ATOM 743 O O . LEU A 1 96 ? 5.667 4.973 -3.399 1.00 96.88 96 LEU A O 1
ATOM 747 N N . LYS A 1 97 ? 7.253 6.550 -3.179 1.00 96.94 97 LYS A N 1
ATOM 748 C CA . LYS A 1 97 ? 6.332 7.646 -2.848 1.00 96.94 97 LYS A CA 1
ATOM 749 C C . LYS A 1 97 ? 5.348 7.933 -3.984 1.00 96.94 97 LYS A C 1
ATOM 751 O O . LYS A 1 97 ? 4.163 8.093 -3.715 1.00 96.94 97 LYS A O 1
ATOM 756 N N . GLU A 1 98 ? 5.828 7.964 -5.225 1.00 97.19 98 GLU A N 1
ATOM 757 C CA . GLU A 1 98 ? 4.991 8.159 -6.415 1.00 97.19 98 GLU A CA 1
ATOM 758 C C . GLU A 1 98 ? 3.902 7.084 -6.498 1.00 97.19 98 GLU A C 1
ATOM 760 O O . GLU A 1 98 ? 2.711 7.386 -6.540 1.00 97.19 98 GLU A O 1
ATOM 765 N N . VAL A 1 99 ? 4.307 5.816 -6.411 1.00 97.56 99 VAL A N 1
ATOM 766 C CA . VAL A 1 99 ? 3.391 4.679 -6.556 1.00 97.56 99 VAL A CA 1
ATOM 767 C C . VAL A 1 99 ? 2.417 4.555 -5.378 1.00 97.56 99 VAL A C 1
ATOM 769 O O . VAL A 1 99 ? 1.273 4.146 -5.560 1.00 97.56 99 VAL A O 1
ATOM 772 N N . THR A 1 100 ? 2.834 4.925 -4.163 1.00 97.31 100 THR A N 1
ATOM 773 C CA . THR A 1 100 ? 1.991 4.838 -2.953 1.00 97.31 100 THR A CA 1
ATOM 774 C C . THR A 1 100 ? 1.098 6.058 -2.722 1.00 97.31 100 THR A C 1
ATOM 776 O O . THR A 1 100 ? 0.185 5.987 -1.897 1.00 97.31 100 THR A O 1
ATOM 779 N N . SER A 1 101 ? 1.297 7.152 -3.464 1.00 97.19 101 SER A N 1
ATOM 780 C CA . SER A 1 101 ? 0.517 8.395 -3.351 1.00 97.19 101 SER A CA 1
ATOM 781 C C . SER A 1 101 ? -1.009 8.175 -3.331 1.00 97.19 101 SER A C 1
ATOM 783 O O . SER A 1 101 ? -1.663 8.685 -2.416 1.00 97.19 101 SER A O 1
ATOM 785 N N . PRO A 1 102 ? -1.613 7.352 -4.218 1.00 95.88 102 PRO A N 1
ATOM 786 C CA . PRO A 1 102 ? -3.061 7.128 -4.206 1.00 95.88 102 PRO A CA 1
ATOM 787 C C . PRO A 1 102 ? -3.588 6.530 -2.893 1.00 95.88 102 PRO A C 1
ATOM 789 O O . PRO A 1 102 ? -4.673 6.897 -2.441 1.00 95.88 102 PRO A O 1
ATOM 792 N N . ILE A 1 103 ? -2.816 5.641 -2.260 1.00 96.88 103 ILE A N 1
ATOM 793 C CA . ILE A 1 103 ? -3.188 4.985 -0.999 1.00 96.88 103 ILE A CA 1
ATOM 794 C C . ILE A 1 103 ? -3.181 5.988 0.150 1.00 96.88 103 ILE A C 1
ATOM 796 O O . ILE A 1 103 ? -4.124 6.029 0.944 1.00 96.88 103 ILE A O 1
ATOM 800 N N . PHE A 1 104 ? -2.145 6.823 0.230 1.00 96.69 104 PHE A N 1
ATOM 801 C CA . PHE A 1 104 ? -2.062 7.851 1.263 1.00 96.69 104 PHE A CA 1
ATOM 802 C C . PHE A 1 104 ? -3.154 8.909 1.092 1.00 96.69 104 PHE A C 1
ATOM 804 O O . PHE A 1 104 ? -3.824 9.233 2.069 1.00 96.69 104 PHE A O 1
ATOM 811 N N . ASN A 1 105 ? -3.430 9.342 -0.141 1.00 97.50 105 ASN A N 1
ATOM 812 C CA . ASN A 1 105 ? -4.519 10.279 -0.432 1.00 97.50 105 ASN A CA 1
ATOM 813 C C . ASN A 1 105 ? -5.893 9.708 -0.046 1.00 97.50 105 ASN A C 1
ATOM 815 O O . ASN A 1 105 ? -6.747 10.424 0.474 1.00 97.50 105 ASN A O 1
ATOM 819 N N . TYR A 1 106 ? -6.131 8.417 -0.300 1.00 97.00 106 TYR A N 1
ATOM 820 C CA . TYR A 1 106 ? -7.356 7.748 0.140 1.00 97.00 106 TYR A CA 1
ATOM 821 C C . TYR A 1 106 ? -7.442 7.679 1.670 1.00 97.00 106 TYR A C 1
ATOM 823 O O . TYR A 1 106 ? -8.484 7.987 2.247 1.00 97.00 106 TYR A O 1
ATOM 831 N N . THR A 1 107 ? -6.338 7.317 2.325 1.00 96.81 107 THR A N 1
ATOM 832 C CA . THR A 1 107 ? -6.256 7.199 3.787 1.00 96.81 107 THR A CA 1
ATOM 833 C C . THR A 1 107 ? -6.524 8.538 4.468 1.00 96.81 107 THR A C 1
ATOM 835 O O . THR A 1 107 ? -7.290 8.594 5.425 1.00 96.81 107 THR A O 1
ATOM 838 N N . GLU A 1 108 ? -5.948 9.624 3.957 1.00 97.56 108 GLU A N 1
ATOM 839 C CA . GLU A 1 108 ? -6.172 10.978 4.463 1.00 97.56 108 GLU A CA 1
ATOM 840 C C . GLU A 1 108 ? -7.651 11.373 4.370 1.00 97.56 108 GLU A C 1
ATOM 842 O O . GLU A 1 108 ? -8.262 11.706 5.387 1.00 97.56 108 GLU A O 1
ATOM 847 N N . LYS A 1 109 ? -8.268 11.214 3.192 1.00 97.88 109 LYS A N 1
ATOM 848 C CA . LYS A 1 109 ? -9.699 11.496 2.987 1.00 97.88 109 LYS A CA 1
ATOM 849 C C . LYS A 1 109 ? -10.595 10.670 3.908 1.00 97.88 109 LYS A C 1
ATOM 851 O O . LYS A 1 109 ? -11.552 11.189 4.483 1.00 97.88 109 LYS A O 1
ATOM 856 N N . GLU A 1 110 ? -10.300 9.381 4.067 1.00 97.12 110 GLU A N 1
ATOM 857 C CA . GLU A 1 110 ? -11.069 8.509 4.955 1.00 97.12 110 GLU A CA 1
ATOM 858 C C . GLU A 1 110 ? -10.905 8.889 6.428 1.00 97.12 110 GLU A C 1
ATOM 860 O O . GLU A 1 110 ? -11.888 8.862 7.174 1.00 97.12 110 GLU A O 1
ATOM 865 N N . ASN A 1 111 ? -9.701 9.280 6.847 1.00 97.06 111 ASN A N 1
ATOM 866 C CA . ASN A 1 111 ? -9.442 9.748 8.204 1.00 97.06 111 ASN A CA 1
ATOM 867 C C . ASN A 1 111 ? -10.229 11.025 8.502 1.00 97.06 111 ASN A C 1
ATOM 869 O O . ASN A 1 111 ? -10.897 11.109 9.534 1.00 97.06 111 ASN A O 1
ATOM 873 N N . GLU A 1 112 ? -10.226 11.992 7.585 1.00 97.69 112 GLU A N 1
ATOM 874 C CA . GLU A 1 112 ? -11.015 13.217 7.722 1.00 97.69 112 GLU A CA 1
ATOM 875 C C . GLU A 1 112 ? -12.515 12.928 7.795 1.00 97.69 112 GLU A C 1
ATOM 877 O O . GLU A 1 112 ? -13.198 13.422 8.695 1.00 97.69 112 GLU A O 1
ATOM 882 N N . ARG A 1 113 ? -13.022 12.070 6.901 1.00 97.94 113 ARG A N 1
ATOM 883 C CA . ARG A 1 113 ? -14.434 11.670 6.866 1.00 97.94 113 ARG A CA 1
ATOM 884 C C . ARG A 1 113 ? -14.873 10.972 8.153 1.00 97.94 113 ARG A C 1
ATOM 886 O O . ARG A 1 113 ? -16.003 11.157 8.606 1.00 97.94 113 ARG A O 1
ATOM 893 N N . ARG A 1 114 ? -14.007 10.139 8.738 1.00 97.25 114 ARG A N 1
ATOM 894 C CA . ARG A 1 114 ? -14.313 9.345 9.941 1.00 97.25 114 ARG A CA 1
ATOM 895 C C . ARG A 1 114 ? -14.047 10.092 11.244 1.00 97.25 114 ARG A C 1
ATOM 897 O O . ARG A 1 114 ? -14.606 9.692 12.264 1.00 97.25 114 ARG A O 1
ATOM 904 N N . ARG A 1 115 ? -13.272 11.181 11.226 1.00 97.50 115 ARG A N 1
ATOM 905 C CA . ARG A 1 115 ? -12.899 11.970 12.413 1.00 97.50 115 ARG A CA 1
ATOM 906 C C . ARG A 1 115 ? -14.080 12.294 13.346 1.00 97.50 115 ARG A C 1
ATOM 908 O O . ARG A 1 115 ? -13.939 12.035 14.539 1.00 97.50 115 ARG A O 1
ATOM 915 N N . PRO A 1 116 ? -15.257 12.755 12.871 1.00 97.38 116 PRO A N 1
ATOM 916 C CA . PRO A 1 116 ? -16.388 13.030 13.764 1.00 97.38 116 PRO A CA 1
ATOM 917 C C . PRO A 1 116 ? -16.944 11.770 14.441 1.00 97.38 116 PRO A C 1
ATOM 919 O O . PRO A 1 116 ? -17.318 11.806 15.611 1.00 97.38 116 PRO A O 1
ATOM 922 N N . LYS A 1 117 ? -16.977 10.637 13.725 1.00 96.31 117 LYS A N 1
ATOM 923 C CA . LYS A 1 117 ? -17.423 9.355 14.291 1.00 96.31 117 LYS A CA 1
ATOM 924 C C . LYS A 1 117 ? -16.449 8.861 15.353 1.00 96.31 117 LYS A C 1
ATOM 926 O O . LYS A 1 117 ? -16.893 8.436 16.408 1.00 96.31 117 LYS A O 1
ATOM 931 N N . ILE A 1 118 ? -15.145 8.968 15.095 1.00 95.69 118 ILE A N 1
ATOM 932 C CA . ILE A 1 118 ? -14.103 8.610 16.066 1.00 95.69 118 ILE A CA 1
ATOM 933 C C . ILE A 1 118 ? -14.283 9.426 17.349 1.00 95.69 118 ILE A C 1
ATOM 935 O O . ILE A 1 118 ? -14.398 8.839 18.416 1.00 95.69 118 ILE A O 1
ATOM 939 N N . GLN A 1 119 ? -14.425 10.750 17.243 1.00 96.19 119 GLN A N 1
ATOM 940 C CA . GLN A 1 119 ? -14.649 11.620 18.406 1.00 96.19 119 GLN A CA 1
ATOM 941 C C . GLN A 1 119 ? -15.928 11.262 19.175 1.00 96.19 119 GLN A C 1
ATOM 943 O O . GLN A 1 119 ? -15.928 11.239 20.407 1.00 96.19 119 GLN A O 1
ATOM 948 N N . LYS A 1 120 ? -17.018 10.949 18.461 1.00 96.44 120 LYS A N 1
ATOM 949 C CA . LYS A 1 120 ? -18.266 10.478 19.074 1.00 96.44 120 LYS A CA 1
ATOM 950 C C . LYS A 1 120 ? -18.041 9.179 19.853 1.00 96.44 120 LYS A C 1
ATOM 952 O O . LYS A 1 120 ? -18.387 9.121 21.029 1.00 96.44 120 LYS A O 1
ATOM 957 N N . TYR A 1 121 ? -17.423 8.178 19.229 1.00 94.75 121 TYR A N 1
ATOM 958 C CA . TYR A 1 121 ? -17.153 6.889 19.865 1.00 94.75 121 TYR A CA 1
ATOM 959 C C . TYR A 1 121 ? -16.181 7.008 21.042 1.00 94.75 121 TYR A C 1
ATOM 961 O O . TYR A 1 121 ? -16.352 6.329 22.050 1.00 94.75 121 TYR A O 1
ATOM 969 N N . GLU A 1 122 ? -15.185 7.890 20.966 1.00 95.88 122 GLU A N 1
ATOM 970 C CA . GLU A 1 122 ? -14.282 8.179 22.082 1.00 95.88 122 GLU A CA 1
ATOM 971 C C . GLU A 1 122 ? -15.025 8.798 23.271 1.00 95.88 122 GLU A C 1
ATOM 973 O O . GLU A 1 122 ? -14.790 8.404 24.416 1.00 95.88 122 GLU A O 1
ATOM 978 N N . MET A 1 123 ? -15.954 9.725 23.014 1.00 96.06 123 MET A N 1
ATOM 979 C CA . MET A 1 123 ? -16.793 10.319 24.055 1.00 96.06 123 MET A CA 1
ATOM 980 C C . MET A 1 123 ? -17.734 9.284 24.678 1.00 96.06 123 MET A C 1
ATOM 982 O O . MET A 1 123 ? -17.794 9.170 25.901 1.00 96.06 123 MET A O 1
ATOM 986 N N . GLU A 1 124 ? -18.433 8.499 23.857 1.00 94.25 124 GLU A N 1
ATOM 987 C CA . GLU A 1 124 ? -19.317 7.420 24.317 1.00 94.25 124 GLU A CA 1
ATOM 988 C C . GLU A 1 124 ? -18.544 6.404 25.158 1.00 94.25 124 GLU A C 1
ATOM 990 O O . GLU A 1 124 ? -18.949 6.091 26.279 1.00 94.25 124 GLU A O 1
ATOM 995 N N . LYS A 1 125 ? -17.369 5.976 24.680 1.00 94.50 125 LYS A N 1
ATOM 996 C CA . LYS A 1 125 ? -16.464 5.104 25.429 1.00 94.50 125 LYS A CA 1
ATOM 997 C C . LYS A 1 125 ? -16.089 5.718 26.774 1.00 94.50 12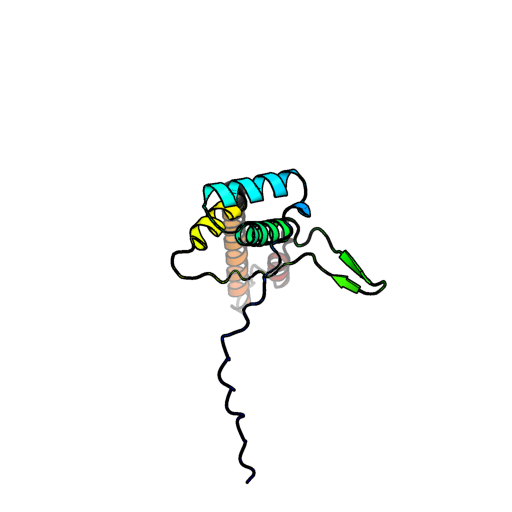5 LYS A C 1
ATOM 999 O O . LYS A 1 125 ? -16.122 5.013 27.775 1.00 94.50 125 LYS A O 1
ATOM 1004 N N . LYS A 1 126 ? -15.753 7.011 26.829 1.00 95.12 126 LYS A N 1
ATOM 1005 C CA . LYS A 1 126 ? -15.390 7.704 28.077 1.00 95.12 126 LYS A CA 1
ATOM 1006 C C . LYS A 1 126 ? -16.557 7.789 29.067 1.00 95.12 126 LYS A C 1
ATOM 1008 O O . LYS A 1 126 ? -16.346 7.643 30.268 1.00 95.12 126 LYS A O 1
ATOM 1013 N N . ILE A 1 127 ? -17.778 8.013 28.582 1.00 94.50 127 ILE A N 1
ATOM 1014 C CA . ILE A 1 127 ? -18.985 8.034 29.420 1.00 94.50 127 ILE A CA 1
ATOM 1015 C C . ILE A 1 127 ? -19.248 6.641 29.995 1.00 94.50 127 ILE A C 1
ATOM 1017 O O . ILE A 1 127 ? -19.456 6.509 31.200 1.00 94.50 127 ILE A O 1
ATOM 1021 N N . LEU A 1 128 ? -19.213 5.606 29.151 1.00 90.88 128 LEU A N 1
ATOM 1022 C CA . LEU A 1 128 ? -19.457 4.224 29.565 1.00 90.88 128 LEU A CA 1
ATOM 1023 C C . LEU A 1 128 ? -18.402 3.736 30.563 1.00 90.88 128 LEU A C 1
ATOM 1025 O O . LEU A 1 128 ? -18.755 3.185 31.602 1.00 90.88 128 LEU A O 1
ATOM 1029 N N . THR A 1 129 ? -17.116 4.003 30.316 1.00 92.19 129 THR A N 1
ATOM 1030 C CA . THR A 1 129 ? -16.054 3.640 31.268 1.00 92.19 129 THR A CA 1
ATOM 1031 C C . THR A 1 129 ? -16.158 4.420 32.576 1.00 92.19 129 THR A C 1
ATOM 1033 O O . THR A 1 129 ? -15.916 3.851 33.639 1.00 92.19 129 THR A O 1
ATOM 1036 N N . GLY A 1 130 ? -16.566 5.693 32.526 1.00 92.56 130 GLY A N 1
ATOM 1037 C CA . GLY A 1 130 ? -16.863 6.488 33.717 1.00 92.56 130 GLY A CA 1
ATOM 1038 C C . GLY A 1 130 ? -17.993 5.885 34.554 1.00 92.56 130 GLY A C 1
ATOM 1039 O O . GLY A 1 130 ? -17.827 5.709 35.758 1.00 92.56 130 GLY A O 1
ATOM 1040 N N . ARG A 1 131 ? -19.105 5.497 33.913 1.00 89.56 131 ARG A N 1
ATOM 1041 C CA . ARG A 1 131 ? -20.238 4.827 34.576 1.00 89.56 131 ARG A CA 1
ATOM 1042 C C . ARG A 1 131 ? -19.825 3.506 35.211 1.00 89.56 131 ARG A C 1
ATOM 1044 O O . ARG A 1 131 ? -20.113 3.297 36.385 1.00 89.56 131 ARG A O 1
ATOM 1051 N N . LEU A 1 132 ? -19.101 2.662 34.473 1.00 90.31 132 LEU A N 1
ATOM 1052 C CA . LEU A 1 132 ? -18.585 1.397 34.998 1.00 90.31 132 LEU A CA 1
ATOM 1053 C C . LEU A 1 132 ? -17.729 1.615 36.245 1.00 90.31 132 LEU A C 1
ATOM 1055 O O . LEU A 1 132 ? -17.917 0.921 37.240 1.00 90.31 132 LEU A O 1
ATOM 1059 N N . LYS A 1 133 ? -16.840 2.613 36.224 1.00 90.19 133 LYS A N 1
ATOM 1060 C CA . LYS A 1 133 ? -15.997 2.933 37.377 1.00 90.19 133 LYS A CA 1
ATOM 1061 C C . LYS A 1 133 ? -16.826 3.365 38.590 1.00 90.19 133 LYS A C 1
ATOM 1063 O O . LYS A 1 133 ? -16.589 2.869 39.685 1.00 90.19 133 LYS A O 1
ATOM 1068 N N . THR A 1 134 ? -17.821 4.236 38.405 1.00 88.88 134 THR A N 1
ATOM 1069 C CA . THR A 1 134 ? -18.716 4.662 39.494 1.00 88.88 134 THR A CA 1
ATOM 1070 C C . THR A 1 134 ? -19.510 3.492 40.076 1.00 88.88 134 THR A C 1
ATOM 1072 O O . THR A 1 134 ? -19.586 3.364 41.297 1.00 88.88 134 THR A O 1
ATOM 1075 N N . ILE A 1 135 ? -20.053 2.613 39.226 1.00 86.44 135 ILE A N 1
ATOM 1076 C CA . ILE A 1 135 ? -20.792 1.422 39.668 1.00 86.44 135 ILE A CA 1
ATOM 1077 C C . ILE A 1 135 ? -19.860 0.491 40.460 1.00 86.44 135 ILE A C 1
ATOM 1079 O O . ILE A 1 135 ? -20.186 0.103 41.580 1.00 86.44 135 ILE A O 1
ATOM 1083 N N . GLN A 1 136 ? -18.655 0.211 39.952 1.00 86.25 136 GLN A N 1
ATOM 1084 C CA . GLN A 1 136 ? -17.651 -0.603 40.651 1.00 86.25 136 GLN A CA 1
ATOM 1085 C C . GLN A 1 136 ? -17.254 -0.013 42.017 1.00 86.25 136 GLN A C 1
ATOM 1087 O O . GLN A 1 136 ? -17.172 -0.731 43.016 1.00 86.25 136 GLN A O 1
ATOM 1092 N N . GLU A 1 137 ? -17.038 1.300 42.091 1.00 87.25 137 GLU A N 1
ATOM 1093 C CA . GLU A 1 137 ? -16.739 1.996 43.347 1.00 87.25 137 GLU A CA 1
ATOM 1094 C C . GLU A 1 137 ? -17.911 1.937 44.339 1.00 87.25 137 GLU A C 1
ATOM 1096 O O . GLU A 1 137 ? -17.680 1.778 45.537 1.00 87.25 137 GLU A O 1
ATOM 1101 N N . SER A 1 138 ? -19.160 2.029 43.871 1.00 82.19 138 SER A N 1
ATOM 1102 C CA . SER A 1 138 ? -20.336 1.874 44.739 1.00 82.19 13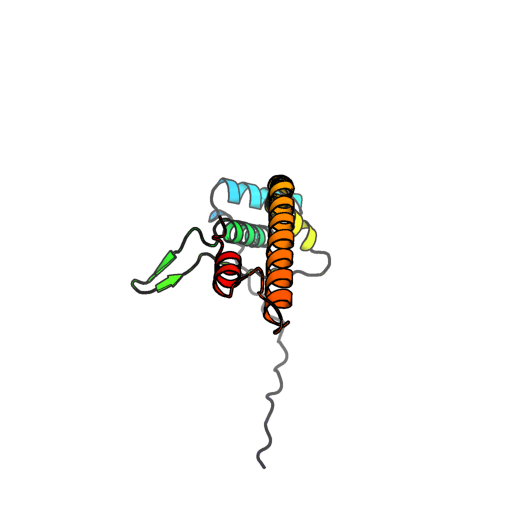8 SER A CA 1
ATOM 1103 C C . SER A 1 138 ? -20.512 0.445 45.264 1.00 82.19 138 SER A C 1
ATOM 1105 O O . SER A 1 138 ? -20.812 0.274 46.440 1.00 82.19 138 SER A O 1
ATOM 1107 N N . LEU A 1 139 ? -20.233 -0.575 44.443 1.00 81.06 139 LEU A N 1
ATOM 1108 C CA . LEU A 1 139 ? -20.338 -1.989 44.825 1.00 81.06 139 LEU A CA 1
ATOM 1109 C C . LEU A 1 139 ? -19.231 -2.430 45.796 1.00 81.06 139 LEU A C 1
ATOM 1111 O O . LEU A 1 139 ? -19.456 -3.275 46.660 1.00 81.06 139 LEU A O 1
ATOM 1115 N N . SER A 1 140 ? -18.027 -1.864 45.667 1.00 79.81 140 SER A N 1
ATOM 1116 C CA . SER A 1 140 ? -16.889 -2.173 46.551 1.00 79.81 140 SER A CA 1
ATOM 1117 C C . SER A 1 140 ? -17.015 -1.571 47.955 1.00 79.81 140 SER A C 1
ATOM 1119 O O . SER A 1 140 ? -16.430 -2.098 48.903 1.00 79.81 140 SER A O 1
ATOM 1121 N N . LYS A 1 141 ? -17.799 -0.500 48.125 1.00 80.56 141 LYS A N 1
ATOM 1122 C CA . LYS A 1 141 ? -18.114 0.089 49.433 1.00 80.56 141 LYS A CA 1
ATOM 1123 C C . LYS A 1 141 ? -19.277 -0.682 50.072 1.00 80.56 141 LYS A C 1
ATOM 1125 O O . LYS A 1 141 ? -20.423 -0.251 50.023 1.00 80.56 141 LYS A O 1
ATOM 1130 N N . GLN A 1 142 ? -18.997 -1.841 50.669 1.00 57.66 142 GLN A N 1
ATOM 1131 C CA . GLN A 1 142 ? -19.986 -2.577 51.468 1.00 57.66 142 GLN A CA 1
ATOM 1132 C C . GLN A 1 142 ? -20.394 -1.746 52.696 1.00 57.66 142 GLN A C 1
ATOM 1134 O O . GLN A 1 142 ? -19.589 -1.590 53.612 1.00 57.66 142 GLN A O 1
ATOM 1139 N N . GLY A 1 143 ? -21.627 -1.221 52.736 1.00 52.41 143 GLY A N 1
ATOM 1140 C CA . GLY A 1 143 ? -22.132 -0.584 53.960 1.00 52.41 143 GLY A CA 1
ATOM 1141 C C . GLY A 1 143 ? -23.198 0.502 53.836 1.00 52.41 143 GLY A C 1
ATOM 1142 O O . GLY A 1 143 ? -23.108 1.473 54.564 1.00 52.41 143 GLY A O 1
ATOM 1143 N N . GLU A 1 144 ? -24.172 0.370 52.939 1.00 49.38 144 GLU A N 1
ATOM 1144 C CA . GLU A 1 144 ? -25.531 0.950 52.986 1.00 49.38 144 GLU A CA 1
ATOM 1145 C C . GLU A 1 144 ? -26.225 0.520 51.685 1.00 49.38 144 GLU A C 1
ATOM 1147 O O . GLU A 1 144 ? -25.543 0.029 50.789 1.00 49.38 144 GLU A O 1
ATOM 1152 N N . LYS A 1 145 ? -27.559 0.596 51.576 1.00 51.41 145 LYS A N 1
ATOM 1153 C CA . LYS A 1 145 ? -28.307 0.135 50.385 1.00 51.41 145 LYS A CA 1
ATOM 1154 C C . LYS A 1 145 ? -27.696 0.724 49.101 1.00 51.41 145 LYS A C 1
ATOM 1156 O O . LYS A 1 145 ? -27.980 1.871 48.764 1.00 51.41 145 LYS A O 1
ATOM 1161 N N . SER A 1 146 ? -26.845 -0.050 48.419 1.00 56.50 146 SER A N 1
ATOM 1162 C CA . SER A 1 146 ? -26.187 0.375 47.185 1.00 56.50 146 SER A CA 1
ATOM 1163 C C . SER A 1 146 ? -27.270 0.683 46.165 1.00 56.50 146 SER A C 1
ATOM 1165 O O . SER A 1 146 ? -28.178 -0.119 45.954 1.00 56.50 146 SER A O 1
ATOM 1167 N N . GLN A 1 147 ? -27.184 1.863 45.558 1.00 64.94 147 GLN A N 1
ATOM 1168 C CA . GLN A 1 147 ? -28.109 2.303 44.517 1.00 64.94 147 GLN A CA 1
ATOM 1169 C C . GLN A 1 147 ? -28.019 1.433 43.248 1.00 64.94 147 GLN A C 1
ATOM 1171 O O . GLN A 1 147 ? -28.938 1.467 42.435 1.00 64.94 147 GLN A O 1
ATOM 1176 N N . TYR A 1 148 ? -26.935 0.670 43.089 1.00 65.38 148 TYR A N 1
ATOM 1177 C CA . TYR A 1 148 ? -26.634 -0.141 41.910 1.00 65.38 148 TYR A CA 1
ATOM 1178 C C . TYR A 1 148 ? -26.392 -1.602 42.300 1.00 65.38 148 TYR A C 1
ATOM 1180 O O . TYR A 1 148 ? -25.754 -1.863 43.328 1.00 65.38 148 TYR A O 1
ATOM 1188 N N . ASP A 1 149 ? -26.876 -2.529 41.473 1.00 75.75 149 ASP A N 1
ATOM 1189 C CA . ASP A 1 149 ? -26.697 -3.979 41.622 1.00 75.75 149 ASP A CA 1
ATOM 1190 C C . ASP A 1 149 ? -25.615 -4.512 40.659 1.00 75.75 149 ASP A C 1
ATOM 1192 O O . ASP A 1 149 ? -25.186 -3.843 39.716 1.00 75.75 149 ASP A O 1
ATOM 1196 N N . ILE A 1 150 ? -25.154 -5.743 40.882 1.00 76.25 150 ILE A N 1
ATOM 1197 C CA . ILE A 1 150 ? -24.186 -6.436 40.023 1.00 76.25 150 ILE A CA 1
ATOM 1198 C C . ILE A 1 150 ? -24.741 -6.591 38.595 1.00 76.25 150 ILE A C 1
ATOM 1200 O O . ILE A 1 150 ? -23.969 -6.484 37.639 1.00 76.25 150 ILE A O 1
ATOM 1204 N N . GLN A 1 151 ? -26.060 -6.771 38.429 1.00 75.56 151 GLN A N 1
ATOM 1205 C CA . GLN A 1 151 ? -26.713 -6.762 37.112 1.00 75.56 151 GLN A CA 1
ATOM 1206 C C . GLN A 1 151 ? -26.469 -5.453 36.338 1.00 75.56 151 GLN A C 1
ATOM 1208 O O . GLN A 1 151 ? -26.138 -5.515 35.158 1.00 75.56 151 GLN A O 1
ATOM 1213 N N . ASP A 1 152 ? -26.513 -4.286 36.990 1.00 75.25 152 ASP A N 1
ATOM 1214 C CA . ASP A 1 152 ? -26.307 -2.991 36.320 1.00 75.25 152 ASP A CA 1
ATOM 1215 C C . ASP A 1 152 ? -24.874 -2.837 35.782 1.00 75.25 152 ASP A C 1
ATOM 1217 O O . ASP A 1 152 ? -24.637 -2.221 34.736 1.00 75.25 152 ASP A O 1
ATOM 1221 N N . ALA A 1 153 ? -23.893 -3.412 36.488 1.00 72.44 153 ALA A N 1
ATOM 1222 C CA . ALA A 1 153 ? -22.503 -3.444 36.040 1.00 72.44 153 ALA A CA 1
ATOM 1223 C C . ALA A 1 153 ? -22.334 -4.336 34.800 1.00 72.44 153 ALA A C 1
ATOM 1225 O O . ALA A 1 153 ? -21.639 -3.950 33.858 1.00 72.44 153 ALA A O 1
ATOM 1226 N N . LEU A 1 154 ? -22.990 -5.501 34.791 1.00 75.19 154 LEU A N 1
ATOM 1227 C CA . LEU A 1 154 ? -22.965 -6.445 33.673 1.00 75.19 154 LEU A CA 1
ATOM 1228 C C . LEU A 1 154 ? -23.678 -5.876 32.441 1.00 75.19 154 LEU A C 1
ATOM 1230 O O . LEU A 1 154 ? -23.131 -5.950 31.344 1.00 75.19 154 LEU A O 1
ATOM 1234 N N . ASP A 1 155 ? -24.821 -5.216 32.615 1.00 77.31 155 ASP A N 1
ATOM 1235 C CA . ASP A 1 155 ? -25.564 -4.585 31.519 1.00 77.31 155 ASP A CA 1
ATOM 1236 C C . ASP A 1 155 ? -24.777 -3.426 30.891 1.00 77.31 155 ASP A C 1
ATOM 1238 O O . ASP A 1 155 ? -24.724 -3.274 29.667 1.00 77.31 155 ASP A O 1
ATOM 1242 N N . CYS A 1 156 ? -24.081 -2.634 31.711 1.00 72.69 156 CYS A N 1
ATOM 1243 C CA . CYS A 1 156 ? -23.214 -1.567 31.217 1.00 72.69 156 CYS A CA 1
ATOM 1244 C C . CYS A 1 156 ? -21.955 -2.115 30.511 1.00 72.69 156 CYS A C 1
ATOM 1246 O O . CYS A 1 156 ? -21.437 -1.482 29.589 1.00 72.69 156 CYS A O 1
ATOM 1248 N N . GLN A 1 157 ? -21.487 -3.305 30.902 1.00 68.31 157 GLN A N 1
ATOM 1249 C CA . GLN A 1 157 ? -20.343 -3.996 30.302 1.00 68.31 157 GLN A CA 1
ATOM 1250 C C . GLN A 1 157 ? -20.703 -4.746 29.006 1.00 68.31 157 GLN A C 1
ATOM 1252 O O . GLN A 1 157 ? -19.862 -4.858 28.114 1.00 68.31 157 GLN A O 1
ATOM 1257 N N . CYS A 1 158 ? -21.943 -5.221 28.881 1.00 60.72 158 CYS A N 1
ATOM 1258 C CA . CYS A 1 158 ? -22.458 -5.964 27.729 1.00 60.72 158 CYS A CA 1
ATOM 1259 C C . CYS A 1 158 ? -23.203 -5.094 26.706 1.00 60.72 158 CYS A C 1
ATOM 1261 O O . CYS A 1 158 ? -23.742 -5.633 25.739 1.00 60.72 158 CYS A O 1
ATOM 1263 N N . CYS A 1 159 ? -23.233 -3.769 26.891 1.00 53.56 159 CYS A N 1
ATOM 1264 C CA . CYS A 1 159 ? -23.898 -2.847 25.974 1.00 53.56 159 CYS A CA 1
ATOM 1265 C C . CYS A 1 159 ? -23.400 -3.090 24.531 1.00 53.56 159 CYS A C 1
ATOM 1267 O O . CYS A 1 159 ? -22.194 -2.968 24.283 1.00 53.56 159 CYS A O 1
ATOM 1269 N N . PRO A 1 160 ? -24.278 -3.471 23.582 1.00 49.06 160 PRO A N 1
ATOM 1270 C CA . PRO A 1 160 ? -23.852 -3.869 22.249 1.00 49.06 160 PRO A CA 1
ATOM 1271 C C . PRO A 1 160 ? -23.198 -2.681 21.547 1.00 49.06 160 PRO A C 1
ATOM 1273 O O . PRO A 1 160 ? -23.796 -1.612 21.406 1.00 49.06 160 PRO A O 1
ATOM 1276 N N . ALA A 1 161 ? -21.948 -2.871 21.123 1.00 48.66 161 ALA A N 1
ATOM 1277 C CA . ALA A 1 161 ? -21.269 -1.948 20.230 1.00 48.66 161 ALA A CA 1
ATOM 1278 C C . ALA A 1 161 ? -22.033 -1.948 18.898 1.00 48.66 161 ALA A C 1
ATOM 1280 O O . ALA A 1 161 ? -21.930 -2.897 18.123 1.00 48.66 161 ALA A O 1
ATOM 1281 N N . ASN A 1 162 ? -22.869 -0.929 18.710 1.00 42.94 162 ASN A N 1
ATOM 1282 C CA . ASN A 1 162 ? -23.688 -0.732 17.517 1.00 42.94 162 ASN A CA 1
ATOM 1283 C C . ASN A 1 162 ? -22.832 -0.308 16.315 1.00 42.94 162 ASN A C 1
ATOM 1285 O O . ASN A 1 162 ? -21.930 0.546 16.506 1.00 42.94 162 ASN A O 1
#